Protein AF-A0A9X2MG65-F1 (afdb_monomer)

Nearest PDB structures (foldseek):
  5egi-assembly1_C  TM=3.342E-01  e=4.025E+00  Caenorhabditis elegans

Foldseek 3Di:
DDPPQDPVNVVVVVVVVCLPLLNLQLVLLVVCCVVV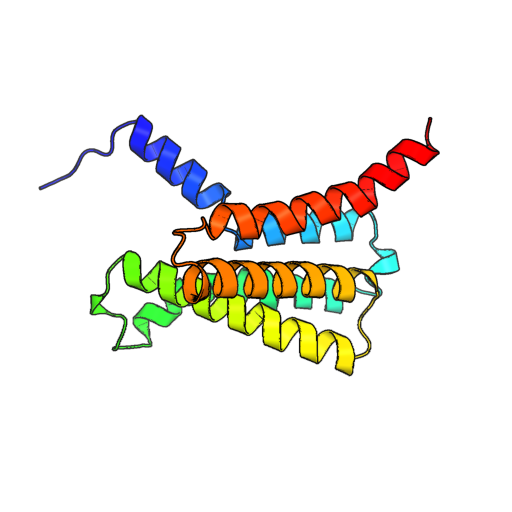VVLQVDPVLSVLSNVLQHVQLVCLVVCCVVDPVNVPVPPVSSNVSSLVSNQVSLVVSLVVCVVVVGGPLSNLSSVLSNVLNVVCCCCCPVVVDPDDSSVSSNVSSVVSCCVVVVVVVVVVD

Organism: NCBI:txid1347392

pLDDT: mean 76.11, std 13.03, range [33.53, 91.38]

Solvent-accessible surface area (backbone atoms only — not comparable to full-atom values): 8408 Å² total; per-residue (Å²): 135,86,79,80,75,48,73,66,55,51,51,54,51,48,50,57,56,62,52,30,41,36,52,51,46,44,51,46,52,52,52,47,45,72,76,39,45,73,58,39,72,46,68,67,54,56,51,50,49,40,43,29,56,23,49,45,21,56,45,25,65,64,46,34,78,73,40,74,92,41,58,83,44,58,76,63,35,41,54,52,44,20,50,53,36,34,49,50,22,26,53,53,47,35,53,50,33,63,73,71,65,48,36,68,60,54,49,50,54,30,50,40,51,33,50,39,49,48,52,52,50,45,40,40,66,75,66,65,42,90,67,57,66,51,59,46,49,46,49,41,52,52,53,50,47,46,58,62,52,48,52,55,56,63,77,75,112

Secondary structure (DSSP, 8-state):
------HHHHHHHHHHHHT-HHHHHHHHHHHHHHHSTTTTTSHHHHHHHHIIIIIHHHTHHHHHHH-HHHHTSHHHHHHHHHHHHHHHHHHHHHHHHHHTT--HHHHHHHHHHHHHHHHHHHHHHHS-----HHHHHHHHHHHHHIIIIIHHHHTT-

Mean predicted aligned error: 9.2 Å

Structure (mmCIF, N/CA/C/O backbone):
data_AF-A0A9X2MG65-F1
#
_entry.id   AF-A0A9X2MG65-F1
#
loop_
_atom_site.group_PDB
_atom_site.id
_atom_site.type_symbol
_atom_site.label_atom_id
_atom_site.label_alt_id
_atom_site.label_comp_id
_atom_site.label_asym_id
_atom_site.label_entity_id
_atom_site.label_seq_id
_atom_site.pdbx_PDB_ins_code
_atom_site.Cartn_x
_atom_site.Cartn_y
_atom_site.Cartn_z
_atom_site.occupancy
_atom_site.B_iso_or_equiv
_atom_site.auth_seq_id
_atom_site.auth_comp_id
_atom_site.auth_asym_id
_atom_site.auth_atom_id
_atom_site.pdbx_PDB_model_num
ATOM 1 N N . MET A 1 1 ? 33.515 -3.674 -13.995 1.00 33.53 1 MET A N 1
ATOM 2 C CA . MET A 1 1 ? 33.041 -2.338 -14.418 1.00 33.53 1 MET A CA 1
ATOM 3 C C . MET A 1 1 ? 32.174 -1.771 -13.297 1.00 33.53 1 MET A C 1
ATOM 5 O O . MET A 1 1 ? 30.998 -2.101 -13.211 1.00 33.53 1 MET A O 1
ATOM 9 N N . ASN A 1 2 ? 32.790 -1.037 -12.363 1.00 36.84 2 ASN A N 1
ATOM 10 C CA . ASN A 1 2 ? 32.106 -0.428 -11.219 1.00 36.84 2 ASN A CA 1
ATOM 11 C C . ASN A 1 2 ? 31.437 0.867 -11.689 1.00 36.84 2 ASN A C 1
ATOM 13 O O . ASN A 1 2 ? 32.118 1.859 -11.919 1.00 36.84 2 ASN A O 1
ATOM 17 N N . TYR A 1 3 ? 30.119 0.841 -11.877 1.00 48.22 3 TYR A N 1
ATOM 18 C CA . TYR A 1 3 ? 29.343 2.060 -12.098 1.00 48.22 3 TYR A CA 1
ATOM 19 C C . TYR A 1 3 ? 29.313 2.856 -10.786 1.00 48.22 3 TYR A C 1
ATOM 21 O O . TYR A 1 3 ? 28.598 2.479 -9.854 1.00 48.22 3 TYR A O 1
ATOM 29 N N . GLU A 1 4 ? 30.084 3.942 -10.699 1.00 48.41 4 GLU A N 1
ATOM 30 C CA . GLU A 1 4 ? 29.884 4.940 -9.650 1.00 48.41 4 GLU A CA 1
ATOM 31 C C . GLU A 1 4 ? 28.508 5.583 -9.842 1.00 48.41 4 GLU A C 1
ATOM 33 O O . GLU A 1 4 ? 28.240 6.270 -10.824 1.00 48.41 4 GLU A O 1
ATOM 38 N N . ILE A 1 5 ? 27.603 5.304 -8.906 1.00 57.53 5 ILE A N 1
ATOM 39 C CA . ILE A 1 5 ? 26.240 5.833 -8.913 1.00 57.53 5 ILE A CA 1
ATOM 40 C C . ILE A 1 5 ? 26.326 7.333 -8.624 1.00 57.53 5 ILE A C 1
ATOM 42 O O . ILE A 1 5 ? 26.688 7.738 -7.517 1.00 57.53 5 ILE A O 1
ATOM 46 N N . THR A 1 6 ? 25.954 8.167 -9.590 1.00 71.19 6 THR A N 1
ATOM 47 C CA . THR A 1 6 ? 25.969 9.626 -9.422 1.00 71.19 6 THR A CA 1
ATOM 48 C C . THR A 1 6 ? 24.985 10.078 -8.332 1.00 71.19 6 THR A C 1
ATOM 50 O O . THR A 1 6 ? 23.959 9.444 -8.070 1.00 71.19 6 THR A O 1
ATOM 53 N N . LYS A 1 7 ? 25.251 11.222 -7.682 1.00 66.75 7 LYS A N 1
ATOM 54 C CA . LYS A 1 7 ? 24.409 11.779 -6.595 1.00 66.75 7 LYS A CA 1
ATOM 55 C C . LYS A 1 7 ? 22.924 11.888 -6.995 1.00 66.75 7 LYS A C 1
ATOM 57 O O . LYS A 1 7 ? 22.046 11.592 -6.186 1.00 66.75 7 LYS A O 1
ATOM 62 N N . LYS A 1 8 ? 22.648 12.230 -8.264 1.00 58.91 8 LYS A N 1
ATOM 63 C CA . LYS A 1 8 ? 21.297 12.264 -8.860 1.00 58.91 8 LYS A CA 1
ATOM 64 C C . LYS A 1 8 ? 20.647 10.881 -8.933 1.00 58.91 8 LYS A C 1
ATOM 66 O O . LYS A 1 8 ? 19.489 10.741 -8.553 1.00 58.91 8 LYS A O 1
ATOM 71 N N . GLU A 1 9 ? 21.379 9.853 -9.354 1.00 63.44 9 GLU A N 1
ATOM 72 C CA . GLU A 1 9 ? 20.875 8.475 -9.399 1.00 63.44 9 GLU A CA 1
ATOM 73 C C 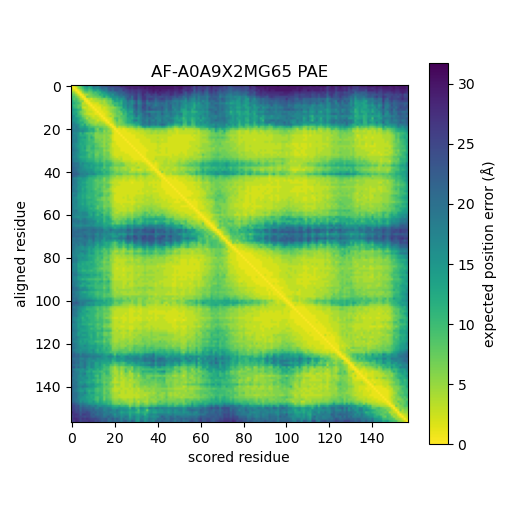. GLU A 1 9 ? 20.612 7.918 -7.999 1.00 63.44 9 GLU A C 1
ATOM 75 O O . GLU A 1 9 ? 19.649 7.180 -7.800 1.00 63.44 9 GLU A O 1
ATOM 80 N N . ARG A 1 10 ? 21.418 8.306 -7.005 1.00 57.31 10 ARG A N 1
ATOM 81 C CA . ARG A 1 10 ? 21.207 7.931 -5.601 1.00 57.31 10 ARG A CA 1
ATOM 82 C C . ARG A 1 10 ? 19.914 8.540 -5.052 1.00 57.31 10 ARG A C 1
ATOM 84 O O . ARG A 1 10 ? 19.115 7.820 -4.460 1.00 57.31 10 ARG A O 1
ATOM 91 N N . ILE A 1 11 ? 19.673 9.825 -5.319 1.00 51.91 11 ILE A N 1
ATOM 92 C CA . ILE A 1 11 ? 18.434 10.521 -4.939 1.00 51.91 11 ILE A CA 1
ATOM 93 C C . ILE A 1 11 ? 17.229 9.931 -5.680 1.00 51.91 11 ILE A C 1
ATOM 95 O O . ILE A 1 11 ? 16.241 9.591 -5.044 1.00 51.91 11 ILE A O 1
ATOM 99 N N . ALA A 1 12 ? 17.316 9.710 -6.994 1.00 55.91 12 ALA A N 1
ATOM 100 C CA . ALA A 1 12 ? 16.240 9.088 -7.769 1.00 55.91 12 ALA A CA 1
ATOM 101 C C . ALA A 1 12 ? 15.916 7.668 -7.276 1.00 55.91 12 ALA A C 1
ATOM 103 O O . ALA A 1 12 ? 14.756 7.257 -7.245 1.00 55.91 12 ALA A O 1
ATOM 104 N N . ARG A 1 13 ? 16.932 6.916 -6.839 1.00 56.22 13 ARG A N 1
ATOM 105 C CA . ARG A 1 13 ? 16.762 5.581 -6.260 1.00 56.22 13 ARG A CA 1
ATOM 106 C C . ARG A 1 13 ? 16.101 5.650 -4.882 1.00 56.22 13 ARG A C 1
ATOM 108 O O . ARG A 1 13 ? 15.223 4.840 -4.622 1.00 56.22 13 ARG A O 1
ATOM 115 N N . ILE A 1 14 ? 16.461 6.626 -4.049 1.00 51.12 14 ILE A N 1
ATOM 116 C CA . ILE A 1 14 ? 15.819 6.885 -2.750 1.00 51.12 14 ILE A CA 1
ATOM 117 C C . ILE A 1 14 ? 14.362 7.305 -2.942 1.00 51.12 14 ILE A C 1
ATOM 119 O O . ILE A 1 14 ? 13.486 6.712 -2.327 1.00 51.12 14 ILE A O 1
ATOM 123 N N . VAL A 1 15 ? 14.080 8.241 -3.851 1.00 55.34 15 VAL A N 1
ATOM 124 C CA . VAL A 1 15 ? 12.711 8.653 -4.192 1.00 55.34 15 VAL A CA 1
ATOM 125 C C . VAL A 1 15 ? 11.921 7.462 -4.724 1.00 55.34 15 VAL A C 1
ATOM 127 O O . VAL A 1 15 ? 10.810 7.235 -4.265 1.00 55.34 15 VAL A O 1
ATOM 130 N N . SER A 1 16 ? 12.501 6.638 -5.602 1.00 56.91 16 SER A N 1
ATOM 131 C CA . SER A 1 16 ? 11.869 5.415 -6.119 1.00 56.91 16 SER A CA 1
ATOM 132 C C . SER A 1 16 ? 11.643 4.337 -5.055 1.00 56.91 16 SER A C 1
ATOM 134 O O . SER A 1 16 ? 10.804 3.474 -5.297 1.00 56.91 16 SER A O 1
ATOM 136 N N . ILE A 1 17 ? 12.394 4.342 -3.946 1.00 55.03 17 ILE A N 1
ATOM 137 C CA . ILE A 1 17 ? 12.226 3.435 -2.797 1.00 55.03 17 ILE A CA 1
ATOM 138 C C . ILE A 1 17 ? 11.183 3.998 -1.818 1.00 55.03 17 ILE A C 1
ATOM 140 O O . ILE A 1 17 ? 10.333 3.260 -1.334 1.00 55.03 17 ILE A O 1
ATOM 144 N N . LEU A 1 18 ? 11.196 5.309 -1.574 1.00 51.25 18 LEU A N 1
ATOM 145 C CA . LEU A 1 18 ? 10.214 6.003 -0.737 1.00 51.25 18 LEU A CA 1
ATOM 146 C C . LEU A 1 18 ? 8.816 6.021 -1.373 1.00 51.25 18 LEU A C 1
ATOM 148 O O . LEU A 1 18 ? 7.821 5.872 -0.677 1.00 51.25 18 LEU A O 1
ATOM 152 N N . THR A 1 19 ? 8.731 6.129 -2.701 1.00 56.44 19 THR A N 1
ATOM 153 C CA . THR A 1 19 ? 7.475 6.012 -3.473 1.00 56.44 19 THR A CA 1
ATOM 154 C C . THR A 1 19 ? 7.161 4.576 -3.890 1.00 56.44 19 THR A C 1
ATOM 156 O O . THR A 1 19 ? 6.360 4.330 -4.800 1.00 56.44 19 THR A O 1
ATOM 159 N N . VAL A 1 20 ? 7.771 3.586 -3.231 1.00 71.19 20 VAL A N 1
ATOM 160 C CA . VAL A 1 20 ? 7.299 2.205 -3.342 1.00 71.19 20 VAL A CA 1
ATOM 161 C C . VAL A 1 20 ? 5.879 2.186 -2.795 1.00 71.19 20 VAL A C 1
ATOM 163 O O . VAL A 1 20 ? 5.644 2.514 -1.636 1.00 71.19 20 VAL A O 1
ATOM 166 N N . VAL A 1 21 ? 4.933 1.824 -3.658 1.00 75.38 21 VAL A N 1
ATOM 167 C CA . VAL A 1 21 ? 3.492 1.801 -3.368 1.00 75.38 21 VAL A CA 1
ATOM 168 C C . VAL A 1 21 ? 3.182 1.118 -2.017 1.00 75.38 21 VAL A C 1
ATOM 170 O O . VAL A 1 21 ? 2.464 1.710 -1.216 1.00 75.38 21 VAL A O 1
ATOM 173 N N . PRO A 1 22 ? 3.7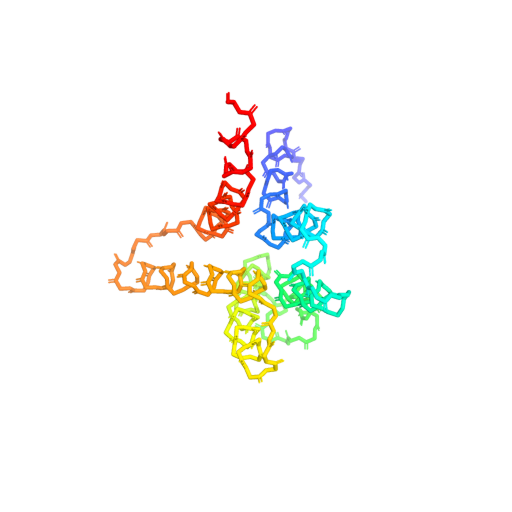95 -0.038 -1.682 1.00 81.56 22 PRO A N 1
ATOM 174 C CA . PRO A 1 22 ? 3.725 -0.651 -0.350 1.00 81.56 22 PRO A CA 1
ATOM 175 C C . PRO A 1 22 ? 4.079 0.237 0.851 1.00 81.56 22 PRO A C 1
ATOM 177 O O . PRO A 1 22 ? 3.452 0.104 1.900 1.00 81.56 22 PRO A O 1
ATOM 180 N N . LEU A 1 23 ? 5.084 1.111 0.732 1.00 83.12 23 LEU A N 1
ATOM 181 C CA . LEU A 1 23 ? 5.531 1.974 1.829 1.00 83.12 23 LEU A CA 1
ATOM 182 C C . LEU A 1 23 ? 4.541 3.115 2.064 1.00 83.12 23 LEU A C 1
ATOM 184 O O . LEU A 1 23 ? 4.215 3.430 3.204 1.00 83.12 23 LEU A O 1
ATOM 188 N N . VAL A 1 24 ? 4.024 3.688 0.978 1.00 85.50 24 VAL A N 1
ATOM 189 C CA . VAL A 1 24 ? 2.965 4.703 1.033 1.00 85.50 24 VAL A CA 1
ATOM 190 C C . VAL A 1 24 ? 1.701 4.095 1.639 1.00 85.50 24 VAL A C 1
ATOM 192 O O . VAL A 1 24 ? 1.090 4.706 2.510 1.00 85.50 24 VAL A O 1
ATOM 195 N N . ALA A 1 25 ? 1.370 2.853 1.272 1.00 86.94 25 ALA A N 1
ATOM 196 C CA . ALA A 1 25 ? 0.275 2.119 1.893 1.00 86.94 25 ALA A CA 1
ATOM 197 C C . ALA A 1 25 ? 0.480 1.909 3.393 1.00 86.94 25 ALA A C 1
ATOM 199 O O . ALA A 1 25 ? -0.431 2.191 4.169 1.00 86.94 25 ALA A O 1
ATOM 200 N N . LEU A 1 26 ? 1.679 1.492 3.807 1.00 89.38 26 LEU A N 1
ATOM 201 C CA . LEU A 1 26 ? 2.020 1.342 5.219 1.00 89.38 26 LEU A CA 1
ATOM 202 C C . LEU A 1 26 ? 1.848 2.664 5.967 1.00 89.38 26 LEU A C 1
ATOM 204 O O . LEU A 1 26 ? 1.206 2.692 7.011 1.00 89.38 26 LEU A O 1
ATOM 208 N N . PHE A 1 27 ? 2.362 3.765 5.418 1.00 88.50 27 PHE A N 1
ATOM 209 C CA . PHE A 1 27 ? 2.247 5.079 6.041 1.00 88.50 27 PHE A CA 1
ATOM 210 C C . PHE A 1 27 ? 0.784 5.519 6.195 1.00 88.50 27 PHE A C 1
ATOM 212 O O . PHE A 1 27 ? 0.375 5.922 7.283 1.00 88.50 27 PHE A O 1
ATOM 219 N N . THR A 1 28 ? -0.031 5.374 5.147 1.00 88.06 28 THR A N 1
ATOM 220 C CA . THR A 1 28 ? -1.464 5.698 5.192 1.00 88.06 28 THR A CA 1
ATOM 221 C C . THR A 1 28 ? -2.223 4.849 6.209 1.00 88.06 28 THR A C 1
ATOM 223 O O . THR A 1 28 ? -3.014 5.393 6.975 1.00 88.06 28 THR A O 1
ATOM 226 N N . ILE A 1 29 ? -1.984 3.535 6.248 1.00 90.06 29 ILE A N 1
ATOM 227 C CA . ILE A 1 29 ? -2.658 2.630 7.191 1.00 90.06 29 ILE A CA 1
ATOM 228 C C . ILE A 1 29 ? -2.265 2.975 8.631 1.00 90.06 29 ILE A C 1
ATOM 230 O O . ILE A 1 29 ? -3.138 3.054 9.490 1.00 90.06 29 ILE A O 1
ATOM 234 N N . THR A 1 30 ? -0.981 3.233 8.894 1.00 89.81 30 THR A N 1
ATOM 235 C CA . THR A 1 30 ? -0.492 3.635 10.221 1.00 89.81 30 THR A CA 1
ATOM 236 C C . THR A 1 30 ? -1.097 4.959 10.670 1.00 89.81 30 THR A C 1
ATOM 238 O O . THR A 1 30 ? -1.582 5.049 11.796 1.00 89.81 30 THR A O 1
ATOM 241 N N . LEU A 1 31 ? -1.135 5.974 9.799 1.00 88.31 31 LEU A N 1
ATOM 242 C CA . LEU A 1 31 ? -1.763 7.255 10.129 1.00 88.31 31 LEU A CA 1
ATOM 243 C C . LEU A 1 31 ? -3.255 7.103 10.432 1.00 88.31 31 LEU A C 1
ATOM 245 O O . LEU A 1 31 ? -3.730 7.649 11.428 1.00 88.31 31 LEU A O 1
ATOM 249 N N . LEU A 1 32 ? -3.991 6.349 9.612 1.00 87.19 32 LEU A N 1
ATOM 250 C CA . LEU A 1 32 ? -5.413 6.109 9.854 1.00 87.19 32 LEU A CA 1
ATOM 251 C C . LEU A 1 32 ? -5.640 5.302 11.134 1.00 87.19 32 LEU A C 1
ATOM 253 O O . LEU A 1 32 ? -6.574 5.599 11.864 1.00 87.19 32 LEU A O 1
ATOM 257 N N . TYR A 1 33 ? -4.785 4.331 11.449 1.00 87.69 33 TYR A N 1
ATOM 258 C CA . TYR A 1 33 ? -4.909 3.554 12.681 1.00 87.69 33 TYR A CA 1
ATOM 259 C C . TYR A 1 33 ? -4.661 4.391 13.940 1.00 87.69 33 TYR A C 1
ATOM 261 O O . TYR A 1 33 ? -5.332 4.183 14.944 1.00 87.69 33 TYR A O 1
ATOM 269 N N . ILE A 1 34 ? -3.727 5.347 13.901 1.00 87.88 34 ILE A N 1
ATOM 270 C CA . ILE A 1 34 ? -3.467 6.241 15.040 1.00 87.88 34 ILE A CA 1
ATOM 271 C C . ILE A 1 34 ? -4.633 7.220 15.247 1.00 87.88 34 ILE A C 1
ATOM 273 O O . ILE A 1 34 ? -5.047 7.423 16.383 1.00 87.88 34 ILE A O 1
ATOM 277 N N . ASN A 1 35 ? -5.178 7.797 14.169 1.00 84.25 35 ASN A N 1
ATOM 278 C CA . ASN A 1 35 ? -6.232 8.818 14.255 1.00 84.25 35 ASN A CA 1
ATOM 279 C C . ASN A 1 35 ? -7.650 8.234 14.402 1.00 84.25 35 ASN A C 1
ATOM 281 O O . ASN A 1 35 ? -8.504 8.858 15.018 1.00 84.25 35 ASN A O 1
ATOM 285 N N . PHE A 1 36 ? -7.903 7.038 13.863 1.00 84.62 36 PHE A N 1
ATOM 286 C CA . PHE A 1 36 ? -9.222 6.390 13.809 1.00 84.62 36 PHE A CA 1
ATOM 287 C C . PHE A 1 36 ? -9.168 4.969 14.389 1.00 84.62 36 PHE A C 1
ATOM 289 O O . PHE A 1 36 ? -9.729 4.019 13.840 1.00 84.62 36 PHE A O 1
ATOM 296 N N . LYS A 1 37 ? -8.442 4.797 15.500 1.00 83.50 37 LYS A N 1
ATOM 297 C CA . LYS A 1 37 ? -8.203 3.487 16.131 1.00 83.50 37 LYS A CA 1
ATOM 298 C C . LYS A 1 37 ? -9.495 2.729 16.447 1.00 83.50 37 LYS A C 1
ATOM 300 O O . LYS A 1 37 ? -9.549 1.513 16.263 1.00 83.50 37 LYS A O 1
ATOM 305 N N . GLU A 1 38 ? -10.520 3.438 16.913 1.00 83.31 38 GLU A N 1
ATOM 306 C CA . GLU A 1 38 ? -11.822 2.854 17.256 1.00 83.31 38 GLU A CA 1
ATOM 307 C C . GLU A 1 38 ? -12.555 2.334 16.011 1.00 83.31 38 GLU A C 1
ATOM 309 O O . GLU A 1 38 ? -13.071 1.214 16.018 1.00 83.31 38 GLU A O 1
ATOM 314 N N . ASP A 1 39 ? -12.482 3.068 14.897 1.00 84.56 39 ASP A N 1
ATOM 315 C CA . ASP A 1 39 ? -13.091 2.673 13.622 1.00 84.56 39 ASP A CA 1
ATOM 316 C C . ASP A 1 39 ? -12.422 1.454 12.988 1.00 84.56 39 ASP A C 1
ATOM 318 O O . ASP A 1 39 ? -13.049 0.743 12.202 1.00 84.56 39 ASP A O 1
ATOM 322 N N . PHE A 1 40 ? -11.156 1.173 13.318 1.00 84.38 40 PHE A N 1
ATOM 323 C CA . PHE A 1 40 ? -10.494 -0.054 12.874 1.00 84.38 40 PHE A CA 1
ATOM 324 C C . PHE A 1 40 ? -11.082 -1.308 13.525 1.00 84.38 40 PHE A C 1
ATOM 326 O O . PHE A 1 40 ? -10.922 -2.387 12.957 1.00 84.38 40 PHE A O 1
ATOM 333 N N . GLN A 1 41 ? -11.795 -1.177 14.652 1.00 84.69 41 GLN A N 1
ATOM 334 C CA . GLN A 1 41 ? -12.418 -2.285 15.386 1.00 84.69 41 GLN A CA 1
ATOM 335 C C . GLN A 1 41 ? -11.414 -3.393 15.755 1.00 84.69 41 GLN A C 1
ATOM 337 O O . GLN A 1 41 ? -11.713 -4.585 15.691 1.00 84.69 41 GLN A O 1
ATOM 342 N N . GLY A 1 42 ? -10.197 -2.990 16.134 1.00 83.06 42 GLY A N 1
ATOM 343 C CA . GLY A 1 42 ? -9.171 -3.877 16.680 1.00 83.06 42 GLY A CA 1
ATOM 344 C C . GLY A 1 42 ? -7.894 -3.996 15.846 1.00 83.06 42 GLY A C 1
ATOM 345 O O . GLY A 1 42 ? -7.830 -3.674 14.659 1.00 83.06 42 GLY A O 1
ATOM 346 N N . PHE A 1 43 ? -6.846 -4.506 16.498 1.00 87.50 43 PHE A N 1
ATOM 347 C CA . PHE A 1 43 ? -5.506 -4.643 15.916 1.00 87.50 43 PHE A CA 1
ATOM 348 C C . PHE A 1 43 ? -5.445 -5.646 14.754 1.00 87.50 43 PHE A C 1
ATOM 350 O O . PHE A 1 43 ? -4.617 -5.506 13.854 1.00 87.50 43 PHE A O 1
ATOM 357 N N . PHE A 1 44 ? -6.345 -6.635 14.741 1.00 88.56 44 PHE A N 1
ATOM 358 C CA . PHE A 1 44 ? -6.413 -7.642 13.683 1.00 88.56 44 PHE A CA 1
ATOM 359 C C . PHE A 1 44 ? -6.548 -7.005 12.295 1.00 88.56 44 PHE A C 1
ATOM 361 O O . PHE A 1 44 ? -5.797 -7.343 11.385 1.00 88.56 44 PHE A O 1
ATOM 368 N N . TRP A 1 45 ? 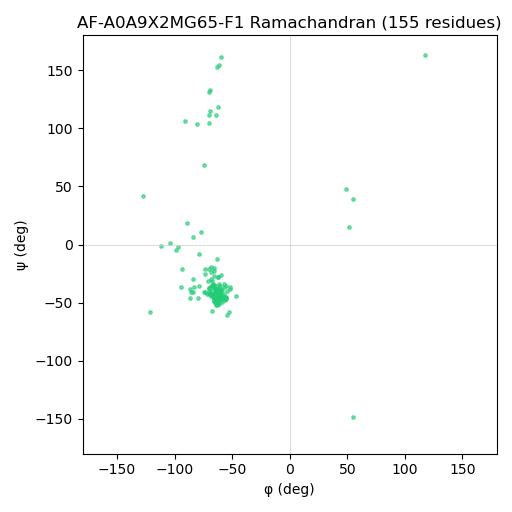-7.445 -6.030 12.143 1.00 88.62 45 TRP A N 1
ATOM 369 C CA . TRP A 1 45 ? -7.699 -5.378 10.861 1.00 88.62 45 TRP A CA 1
ATOM 370 C C . TRP A 1 45 ? -6.563 -4.467 10.393 1.00 88.62 45 TRP A C 1
ATOM 372 O O . TRP A 1 45 ? -6.306 -4.343 9.191 1.00 88.62 45 TRP A O 1
ATOM 382 N N . TYR A 1 46 ? -5.855 -3.859 11.342 1.00 89.19 46 TYR A N 1
ATOM 383 C CA . TYR A 1 46 ? -4.633 -3.116 11.067 1.00 89.19 46 TYR A CA 1
ATOM 384 C C . TYR A 1 46 ? -3.543 -4.042 10.514 1.00 89.19 46 TYR A C 1
ATOM 386 O O . TYR A 1 46 ? -3.020 -3.805 9.423 1.00 89.19 46 TYR A O 1
ATOM 394 N N . PHE A 1 47 ? -3.268 -5.148 11.214 1.00 90.81 47 PHE A N 1
ATOM 395 C CA . PHE A 1 47 ? -2.286 -6.136 10.772 1.00 90.81 47 PHE A CA 1
ATOM 396 C C . PHE A 1 47 ? -2.671 -6.762 9.428 1.00 90.81 47 PHE A C 1
ATOM 398 O O . PHE A 1 47 ? -1.836 -6.869 8.533 1.00 90.81 47 PHE A O 1
ATOM 405 N N . TYR A 1 48 ? -3.949 -7.097 9.252 1.00 90.75 48 TYR A N 1
ATOM 406 C CA . TYR A 1 48 ? -4.498 -7.609 8.001 1.00 90.75 48 TYR A CA 1
ATOM 407 C C . TYR A 1 48 ? -4.223 -6.658 6.825 1.00 90.75 48 TYR A C 1
ATOM 409 O O . TYR A 1 48 ? -3.745 -7.080 5.771 1.00 90.75 48 TYR A O 1
ATOM 417 N N . SER A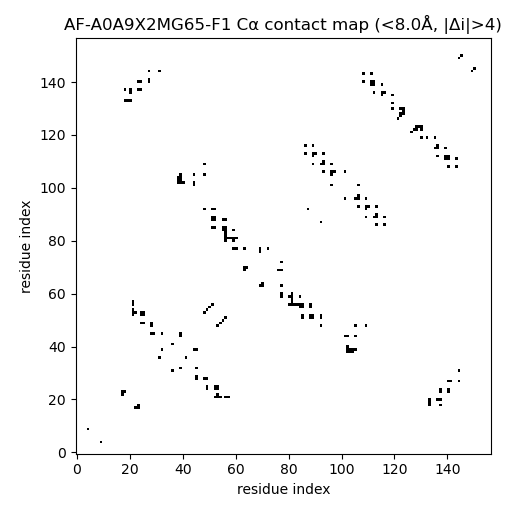 1 49 ? -4.461 -5.358 7.017 1.00 90.12 49 SER A N 1
ATOM 418 C CA . SER A 1 49 ? -4.229 -4.346 5.982 1.00 90.12 49 SER A CA 1
ATOM 419 C C . SER A 1 49 ? -2.749 -4.260 5.601 1.00 90.12 49 SER A C 1
ATOM 421 O O . SER A 1 49 ? -2.420 -4.265 4.416 1.00 90.12 49 SER A O 1
ATOM 423 N N . IL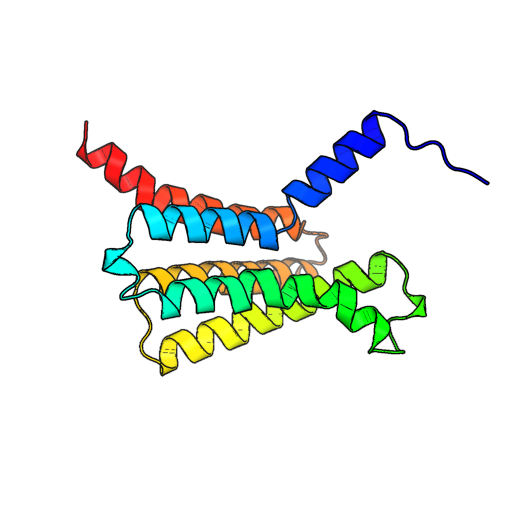E A 1 50 ? -1.844 -4.261 6.584 1.00 91.38 50 ILE A N 1
ATOM 424 C CA . ILE A 1 50 ? -0.391 -4.265 6.343 1.00 91.38 50 ILE A CA 1
ATOM 425 C C . ILE A 1 50 ? 0.053 -5.542 5.628 1.00 91.38 50 ILE A C 1
ATOM 427 O O . ILE A 1 50 ? 0.869 -5.490 4.704 1.00 91.38 50 ILE A O 1
ATOM 431 N N . LEU A 1 51 ? -0.485 -6.692 6.029 1.00 89.94 51 LEU A N 1
ATOM 432 C CA . LEU A 1 51 ? -0.107 -7.979 5.466 1.00 89.94 51 LEU A CA 1
ATOM 433 C C . LEU A 1 51 ? -0.410 -8.036 3.966 1.00 89.94 51 LEU A C 1
ATOM 435 O O . LEU A 1 51 ? 0.482 -8.331 3.171 1.00 89.94 51 LEU A O 1
ATOM 439 N N . PHE A 1 52 ? -1.633 -7.686 3.569 1.00 88.50 52 PHE A N 1
ATOM 440 C CA . PHE A 1 52 ? -2.062 -7.768 2.172 1.00 88.50 52 PHE A CA 1
ATOM 441 C C . PHE A 1 52 ? -1.563 -6.609 1.299 1.00 88.50 52 PHE A C 1
ATOM 443 O O . PHE A 1 52 ? -1.259 -6.829 0.127 1.00 88.50 52 PHE A O 1
ATOM 450 N N . LEU A 1 53 ? -1.468 -5.386 1.835 1.00 86.00 53 LEU A N 1
ATOM 451 C CA . LEU A 1 53 ? -1.127 -4.193 1.044 1.00 86.00 53 LEU A CA 1
ATOM 452 C C . LEU A 1 53 ? 0.369 -3.860 1.045 1.00 86.00 53 LEU A C 1
ATOM 454 O O . LEU A 1 53 ? 0.836 -3.188 0.125 1.00 86.00 53 LEU A O 1
ATOM 458 N N . THR A 1 54 ? 1.127 -4.342 2.034 1.00 87.62 54 THR A N 1
ATOM 459 C CA . THR A 1 54 ? 2.555 -4.027 2.177 1.00 87.62 54 THR A CA 1
ATOM 460 C C . THR A 1 54 ? 3.437 -5.268 2.154 1.00 87.62 54 THR A C 1
ATOM 462 O O . THR A 1 54 ? 4.310 -5.375 1.292 1.00 87.62 54 THR A O 1
ATOM 465 N N . ILE A 1 55 ? 3.221 -6.222 3.063 1.00 85.19 55 ILE A N 1
ATOM 466 C CA . ILE A 1 55 ? 4.111 -7.386 3.212 1.00 85.19 55 ILE A CA 1
ATOM 467 C C . ILE A 1 55 ? 4.039 -8.281 1.976 1.00 85.19 55 ILE A C 1
ATOM 469 O O . ILE A 1 55 ? 5.072 -8.688 1.449 1.00 85.19 55 ILE A O 1
ATOM 473 N N . LEU A 1 56 ? 2.835 -8.548 1.474 1.00 85.75 56 LEU A N 1
ATOM 474 C CA . LEU A 1 56 ? 2.625 -9.443 0.344 1.00 85.75 56 LEU A CA 1
ATOM 475 C C . LEU A 1 56 ? 3.321 -8.941 -0.945 1.00 85.75 56 LEU A C 1
ATOM 477 O O . LEU A 1 56 ? 4.094 -9.707 -1.521 1.00 85.75 56 LEU A O 1
ATOM 481 N N . PRO A 1 57 ? 3.213 -7.663 -1.355 1.00 82.50 57 PRO A N 1
ATOM 482 C CA . PRO A 1 57 ? 4.031 -7.120 -2.445 1.00 82.50 57 PRO A CA 1
ATOM 483 C C . PRO A 1 57 ? 5.545 -7.163 -2.190 1.00 82.50 57 PRO A C 1
ATOM 485 O O . PRO A 1 57 ? 6.313 -7.453 -3.106 1.00 82.50 57 PRO A O 1
ATOM 488 N N . ILE A 1 58 ? 5.992 -6.872 -0.960 1.00 80.75 58 ILE A N 1
ATOM 489 C CA . ILE A 1 58 ? 7.421 -6.886 -0.597 1.00 80.75 58 ILE A CA 1
ATOM 490 C C . ILE A 1 58 ? 7.973 -8.315 -0.620 1.00 80.75 58 ILE A C 1
ATOM 492 O O . ILE A 1 58 ? 9.135 -8.526 -0.964 1.00 80.75 58 ILE A O 1
ATOM 496 N N . SER A 1 59 ? 7.140 -9.318 -0.351 1.00 79.00 59 SER A N 1
ATOM 497 C CA . SER A 1 59 ? 7.541 -10.722 -0.427 1.00 79.00 59 SER A CA 1
ATOM 498 C C . SER A 1 59 ? 7.939 -11.166 -1.843 1.00 79.00 59 SER A C 1
ATOM 500 O O . SER A 1 59 ? 8.607 -12.185 -1.985 1.00 79.00 59 SER A O 1
ATOM 502 N N . ALA A 1 60 ? 7.661 -10.375 -2.890 1.00 76.50 60 ALA A N 1
ATOM 503 C CA . ALA A 1 60 ? 8.182 -10.620 -4.239 1.00 76.50 60 ALA A CA 1
ATOM 504 C C . ALA A 1 60 ? 9.716 -10.675 -4.301 1.00 76.50 60 ALA A C 1
ATOM 506 O O . ALA A 1 60 ? 10.270 -11.430 -5.100 1.00 76.50 60 ALA A O 1
ATOM 507 N N . TYR A 1 61 ? 10.409 -9.885 -3.475 1.00 70.06 61 TYR A N 1
ATOM 508 C CA . TYR A 1 61 ? 11.872 -9.854 -3.448 1.00 70.06 61 TYR A CA 1
ATOM 509 C C . TYR A 1 61 ? 12.477 -11.189 -2.977 1.00 70.06 61 TYR A C 1
ATOM 511 O O . TYR A 1 61 ? 13.324 -11.724 -3.696 1.00 70.06 61 TYR A O 1
ATOM 519 N N . PRO A 1 62 ? 12.043 -11.782 -1.843 1.00 70.25 62 PRO A N 1
ATOM 520 C CA . PRO A 1 62 ? 12.473 -13.125 -1.461 1.00 70.25 62 PRO A CA 1
ATOM 521 C C . PRO A 1 62 ? 11.886 -14.223 -2.363 1.00 70.25 62 PRO A C 1
ATOM 523 O O . PRO A 1 62 ? 12.611 -15.155 -2.709 1.00 70.25 62 PRO A O 1
ATOM 526 N N . LEU A 1 63 ? 10.628 -14.110 -2.823 1.00 69.12 63 LEU A N 1
ATOM 527 C CA . LEU A 1 63 ? 10.010 -15.121 -3.700 1.00 69.12 63 LEU A CA 1
ATOM 528 C C . LEU A 1 63 ? 10.767 -15.316 -5.017 1.00 69.12 63 LEU A C 1
ATOM 530 O O . LEU A 1 63 ? 10.728 -16.405 -5.586 1.00 69.12 63 LEU A O 1
ATOM 534 N N . LYS A 1 64 ? 11.492 -14.300 -5.494 1.00 65.25 64 LYS A N 1
ATOM 535 C CA . LYS A 1 64 ? 12.361 -14.411 -6.671 1.00 65.25 64 LYS A CA 1
ATOM 536 C C . LYS A 1 64 ? 13.391 -15.542 -6.548 1.00 65.25 64 LYS A C 1
ATOM 538 O O . LYS A 1 64 ? 13.712 -16.176 -7.548 1.00 65.25 64 LYS A O 1
ATOM 543 N N . TYR A 1 65 ? 13.915 -15.794 -5.348 1.00 63.12 65 TYR A N 1
ATOM 544 C CA . TYR A 1 65 ? 14.885 -16.871 -5.126 1.00 63.12 65 TYR A CA 1
ATOM 545 C C . TYR A 1 65 ? 14.233 -18.257 -5.168 1.00 63.12 65 TYR A C 1
ATOM 547 O O . TYR A 1 65 ? 14.899 -19.233 -5.504 1.00 63.12 65 TYR A O 1
ATOM 555 N N . ILE A 1 66 ? 12.932 -18.323 -4.872 1.00 63.84 66 ILE A N 1
ATOM 556 C CA . ILE A 1 66 ? 12.141 -19.555 -4.836 1.00 63.84 66 ILE A CA 1
ATOM 557 C C . ILE A 1 66 ? 11.591 -19.888 -6.231 1.00 63.84 66 ILE A C 1
ATOM 559 O O . ILE A 1 66 ? 11.569 -21.054 -6.612 1.00 63.84 66 ILE A O 1
ATOM 563 N N . LEU A 1 67 ? 11.177 -18.886 -7.019 1.00 62.00 67 LEU A N 1
ATOM 564 C CA . LEU A 1 67 ? 10.588 -19.094 -8.345 1.00 62.00 67 LEU A CA 1
ATOM 565 C C . LEU A 1 67 ? 11.657 -19.072 -9.463 1.00 62.00 67 LEU A C 1
ATOM 567 O O . LEU A 1 67 ? 12.111 -17.993 -9.863 1.00 62.00 67 LEU A O 1
ATOM 571 N N . PRO A 1 68 ? 12.023 -20.228 -10.059 1.00 56.38 68 PRO A N 1
ATOM 572 C CA . PRO A 1 68 ? 13.082 -20.302 -11.071 1.00 56.38 68 PRO A CA 1
ATOM 573 C C . PRO A 1 68 ? 12.769 -19.482 -12.334 1.00 56.38 68 PRO A C 1
ATOM 575 O O . PRO A 1 68 ? 13.684 -18.947 -12.956 1.00 56.38 68 PRO A O 1
ATOM 578 N N . SER A 1 69 ? 11.485 -19.284 -12.662 1.00 59.03 69 SER A N 1
ATOM 579 C CA . SER A 1 69 ? 11.045 -18.513 -13.837 1.00 59.03 69 SER A CA 1
ATOM 580 C C . SER A 1 69 ? 11.389 -17.014 -13.783 1.00 59.03 69 SER A C 1
ATOM 582 O O . SER A 1 69 ? 11.411 -16.374 -14.831 1.00 59.03 69 SER A O 1
ATOM 584 N N . TYR A 1 70 ? 11.657 -16.448 -12.598 1.00 56.41 70 TYR A N 1
ATOM 585 C CA . TYR A 1 70 ? 12.029 -15.032 -12.417 1.00 56.41 70 TYR A CA 1
ATOM 586 C C . TYR A 1 70 ? 13.479 -14.840 -11.950 1.00 56.41 70 TYR A C 1
ATOM 588 O O . TYR A 1 70 ? 13.952 -13.707 -11.812 1.00 56.41 70 TYR A O 1
ATOM 596 N N . ARG A 1 71 ? 14.207 -15.946 -11.751 1.00 53.69 71 ARG A N 1
ATOM 597 C CA . ARG A 1 71 ? 15.582 -15.969 -11.239 1.00 53.69 71 ARG A CA 1
ATOM 598 C C . ARG A 1 71 ? 16.556 -15.231 -12.168 1.00 53.69 71 ARG A C 1
ATOM 600 O O . ARG A 1 71 ? 17.423 -14.510 -11.684 1.00 53.69 71 ARG A O 1
ATOM 607 N N . ASN A 1 72 ? 16.319 -15.298 -13.483 1.00 57.06 72 ASN A N 1
ATOM 608 C CA . ASN A 1 72 ? 17.141 -14.654 -14.520 1.00 57.06 72 ASN A CA 1
ATOM 609 C C . ASN A 1 72 ? 16.602 -13.292 -15.010 1.00 57.06 72 ASN A C 1
ATOM 611 O O . ASN A 1 72 ? 17.240 -12.635 -15.825 1.00 57.06 72 ASN A O 1
ATOM 615 N N . SER A 1 73 ? 15.448 -12.824 -14.519 1.00 59.81 73 SER A N 1
ATOM 616 C CA . SER A 1 73 ? 14.766 -11.622 -15.042 1.00 59.81 73 SER A CA 1
ATOM 617 C C . SER A 1 73 ? 15.273 -10.286 -14.464 1.00 59.81 73 SER A C 1
ATOM 619 O O . SER A 1 73 ? 14.680 -9.229 -14.714 1.00 59.81 73 SER A O 1
ATOM 621 N N . GLY A 1 74 ? 16.345 -10.308 -13.666 1.00 67.81 74 GLY A N 1
ATOM 622 C CA . GLY A 1 74 ? 16.947 -9.114 -13.066 1.00 67.81 74 GLY A CA 1
ATOM 623 C C . GLY A 1 74 ? 15.963 -8.263 -12.243 1.00 67.81 74 GLY A C 1
ATOM 624 O O . GLY A 1 74 ? 15.013 -8.771 -11.647 1.00 67.81 74 GLY A O 1
ATOM 625 N N . ARG A 1 75 ? 16.192 -6.944 -12.222 1.00 63.28 75 ARG A N 1
ATOM 626 C CA . ARG A 1 75 ? 15.408 -5.944 -11.463 1.00 63.28 75 ARG A CA 1
ATOM 627 C C . ARG A 1 75 ? 14.026 -5.653 -12.075 1.00 63.28 75 ARG A C 1
ATOM 629 O O . ARG A 1 75 ? 13.127 -5.156 -11.398 1.00 63.28 75 ARG A O 1
ATOM 636 N N . GLY A 1 76 ? 13.847 -5.947 -13.366 1.00 65.12 76 GLY A N 1
ATOM 637 C CA . GLY A 1 76 ? 12.564 -5.801 -14.065 1.00 65.12 76 GLY A CA 1
ATOM 638 C C . GLY A 1 76 ? 11.556 -6.881 -13.668 1.00 65.12 76 GLY A C 1
ATOM 639 O O . GLY A 1 76 ? 10.388 -6.574 -13.429 1.00 65.12 76 GLY A O 1
ATOM 640 N N . GLY A 1 77 ? 12.020 -8.127 -13.523 1.00 69.00 77 GLY A N 1
ATOM 641 C CA . GLY A 1 77 ? 11.197 -9.243 -13.051 1.00 69.00 77 GLY A CA 1
ATOM 642 C C . GLY A 1 77 ? 10.680 -9.051 -11.627 1.00 69.00 77 GLY A C 1
ATOM 643 O O . GLY A 1 77 ? 9.500 -9.274 -11.382 1.00 69.00 77 GLY A O 1
ATOM 644 N N . GLU A 1 78 ? 11.526 -8.550 -10.721 1.00 70.31 78 GLU A N 1
ATOM 645 C CA . GLU A 1 78 ? 11.155 -8.231 -9.330 1.00 70.31 78 GLU A CA 1
ATOM 646 C C . GLU A 1 78 ? 9.982 -7.257 -9.257 1.00 70.31 78 GLU A C 1
ATOM 648 O O . GLU A 1 78 ? 9.002 -7.500 -8.560 1.00 70.31 78 GLU A O 1
ATOM 653 N N . ARG A 1 79 ? 10.052 -6.168 -10.029 1.00 71.06 79 ARG A N 1
ATOM 654 C CA . ARG A 1 79 ? 8.989 -5.158 -10.075 1.00 71.06 79 ARG A CA 1
ATOM 655 C C . ARG A 1 79 ? 7.690 -5.725 -10.633 1.00 71.06 79 ARG A C 1
ATOM 657 O O . ARG A 1 79 ? 6.623 -5.426 -10.107 1.00 71.06 79 ARG A O 1
ATOM 664 N N . LYS A 1 80 ? 7.776 -6.556 -11.677 1.00 74.94 80 LYS A N 1
ATOM 665 C CA . LYS A 1 80 ? 6.601 -7.214 -12.258 1.00 74.94 80 LYS A CA 1
ATOM 666 C C . LYS A 1 80 ? 5.963 -8.185 -11.261 1.00 74.94 80 LYS A C 1
ATOM 668 O O . LYS A 1 80 ? 4.746 -8.185 -11.128 1.00 74.94 80 LYS A O 1
ATOM 673 N N . LEU A 1 81 ? 6.768 -8.962 -10.538 1.00 77.44 81 LEU A N 1
ATOM 674 C CA . LEU A 1 81 ? 6.280 -9.891 -9.521 1.00 77.44 81 LEU A CA 1
ATOM 675 C C . LEU A 1 81 ? 5.648 -9.149 -8.335 1.00 77.44 81 LEU A C 1
ATOM 677 O O . LEU A 1 81 ? 4.542 -9.493 -7.935 1.00 77.44 81 LEU A O 1
ATOM 681 N N . ALA A 1 82 ? 6.290 -8.088 -7.836 1.00 80.19 82 ALA A N 1
ATOM 682 C CA . ALA A 1 82 ? 5.746 -7.233 -6.778 1.00 80.19 82 ALA A CA 1
ATOM 683 C C . ALA A 1 82 ? 4.405 -6.610 -7.177 1.00 80.19 82 ALA A C 1
ATOM 685 O O . ALA A 1 82 ? 3.484 -6.554 -6.368 1.00 80.19 82 ALA A O 1
ATOM 686 N N . PHE A 1 83 ? 4.270 -6.191 -8.437 1.00 78.62 83 PHE A N 1
ATOM 687 C CA . PHE A 1 83 ? 3.019 -5.661 -8.969 1.00 78.62 83 PHE A CA 1
ATOM 688 C C . PHE A 1 83 ? 1.912 -6.724 -9.050 1.00 78.62 83 PHE A C 1
ATOM 690 O O . PHE A 1 83 ? 0.781 -6.458 -8.656 1.00 78.62 83 PHE A O 1
ATOM 697 N N . ILE A 1 84 ? 2.232 -7.938 -9.512 1.00 80.94 84 ILE A N 1
ATOM 698 C CA . ILE A 1 84 ? 1.273 -9.054 -9.561 1.00 80.94 84 ILE A CA 1
ATOM 699 C C . ILE A 1 84 ? 0.822 -9.434 -8.148 1.00 80.94 84 ILE A C 1
ATOM 701 O O . ILE A 1 84 ? -0.376 -9.564 -7.908 1.00 80.94 84 ILE A O 1
ATOM 705 N N . LEU A 1 85 ? 1.763 -9.564 -7.207 1.00 84.56 85 LEU A N 1
ATOM 706 C CA . LEU A 1 85 ? 1.446 -9.828 -5.804 1.00 84.56 85 LEU A CA 1
ATOM 707 C C . LEU A 1 85 ? 0.595 -8.702 -5.210 1.00 84.56 85 LEU A C 1
ATOM 709 O O . LEU A 1 85 ? -0.380 -8.993 -4.532 1.00 84.56 85 LEU A O 1
ATOM 713 N N . ALA A 1 86 ? 0.874 -7.434 -5.519 1.00 84.56 86 ALA A N 1
ATOM 714 C CA . ALA A 1 86 ? 0.026 -6.326 -5.083 1.00 84.56 86 ALA A CA 1
ATOM 715 C C . ALA A 1 86 ? -1.412 -6.448 -5.598 1.00 84.56 86 ALA A C 1
ATOM 717 O O . ALA A 1 86 ? -2.340 -6.359 -4.802 1.00 84.56 86 ALA A O 1
ATOM 718 N N . ILE A 1 87 ? -1.612 -6.734 -6.889 1.00 83.75 87 ILE A N 1
ATOM 719 C CA . ILE A 1 87 ? -2.957 -6.950 -7.444 1.00 83.75 87 ILE A CA 1
ATOM 720 C C . ILE A 1 87 ? -3.649 -8.130 -6.754 1.00 83.75 87 ILE A C 1
ATOM 722 O O . ILE A 1 87 ? -4.811 -8.009 -6.371 1.00 83.75 87 ILE A O 1
ATOM 726 N N . LEU A 1 88 ? -2.946 -9.249 -6.553 1.00 86.62 88 LEU A N 1
ATOM 727 C CA . LEU A 1 88 ? -3.488 -10.397 -5.820 1.00 86.62 88 LEU A CA 1
ATOM 728 C C . LEU A 1 88 ? -3.889 -10.008 -4.394 1.00 86.62 88 LEU A C 1
ATOM 730 O O . LEU A 1 88 ? -4.978 -10.361 -3.950 1.00 86.62 88 LEU A O 1
ATOM 734 N N . GLY A 1 89 ? -3.053 -9.227 -3.709 1.00 88.12 89 GLY A N 1
ATOM 735 C CA . GLY A 1 89 ? -3.339 -8.691 -2.385 1.00 88.12 89 GLY A CA 1
ATOM 736 C C . GLY A 1 89 ? -4.566 -7.781 -2.366 1.00 88.12 89 GLY A C 1
ATOM 737 O O . GLY A 1 89 ? -5.376 -7.876 -1.450 1.00 88.12 89 GLY A O 1
ATOM 738 N N . TYR A 1 90 ? -4.757 -6.949 -3.392 1.00 87.69 90 TYR A N 1
ATOM 739 C CA . TYR A 1 90 ? -5.921 -6.067 -3.509 1.00 87.69 90 TYR A CA 1
ATOM 740 C C . TYR A 1 90 ? -7.208 -6.855 -3.743 1.00 87.69 90 TYR A C 1
ATOM 742 O O . TYR A 1 90 ? -8.215 -6.574 -3.098 1.00 87.69 90 TYR A O 1
ATOM 750 N N . VAL A 1 91 ? -7.176 -7.851 -4.632 1.00 87.75 91 VAL A N 1
ATOM 751 C CA . VAL A 1 91 ? -8.338 -8.689 -4.966 1.00 87.75 91 VAL A CA 1
ATOM 752 C C . VAL A 1 91 ? -8.728 -9.558 -3.771 1.00 87.75 91 VAL A C 1
ATOM 754 O O . VAL A 1 91 ? -9.854 -9.465 -3.285 1.00 87.75 91 VAL A O 1
ATOM 757 N N . LEU A 1 92 ? -7.789 -10.369 -3.272 1.00 89.56 92 LEU A N 1
ATOM 758 C CA . LEU A 1 92 ? -8.033 -11.276 -2.150 1.00 89.56 92 LEU A CA 1
ATOM 759 C C . LEU A 1 92 ? -8.366 -10.484 -0.890 1.00 89.56 92 LEU A C 1
ATOM 761 O O . LEU A 1 92 ? -9.366 -10.758 -0.234 1.00 89.56 92 LEU A O 1
ATOM 765 N N . GLY A 1 93 ? -7.564 -9.460 -0.596 1.00 88.31 93 GLY A N 1
ATOM 766 C CA . GLY A 1 93 ? -7.729 -8.618 0.576 1.00 88.31 93 GLY A CA 1
ATOM 767 C C . GLY A 1 93 ? -9.103 -7.958 0.629 1.00 88.31 93 GLY A C 1
ATOM 768 O O . GLY A 1 93 ? -9.754 -8.040 1.669 1.00 88.31 93 GLY A O 1
ATOM 769 N N . SER A 1 94 ? -9.573 -7.398 -0.497 1.00 88.38 94 SER A N 1
ATOM 770 C CA . SER A 1 94 ? -10.919 -6.819 -0.606 1.00 88.38 94 SER A CA 1
ATOM 771 C C . SER A 1 94 ? -11.997 -7.874 -0.395 1.00 88.38 94 SER A C 1
ATOM 773 O O . SER A 1 94 ? -12.885 -7.684 0.431 1.00 88.38 94 SER A O 1
ATOM 775 N N . PHE A 1 95 ? -11.907 -9.004 -1.100 1.00 90.25 95 PHE A N 1
ATOM 776 C CA . PHE A 1 95 ? -12.913 -10.063 -1.046 1.00 90.25 95 PHE A CA 1
ATOM 777 C C . PHE A 1 95 ? -13.100 -10.613 0.375 1.00 90.25 95 PHE A C 1
ATOM 779 O O . PHE A 1 95 ? -14.214 -10.647 0.900 1.00 90.25 95 PHE A O 1
ATOM 786 N N . PHE A 1 96 ? -11.999 -10.957 1.042 1.00 88.31 96 PHE A N 1
ATOM 787 C CA . PHE A 1 96 ? -12.018 -11.454 2.415 1.00 88.31 96 PHE A CA 1
ATOM 788 C C . PHE A 1 96 ? -12.501 -10.400 3.419 1.00 88.31 96 PHE A C 1
ATOM 790 O O . PHE A 1 96 ? -13.223 -10.747 4.348 1.00 88.31 96 PHE A O 1
ATOM 797 N N . VAL A 1 97 ? -12.192 -9.114 3.220 1.00 89.56 97 VAL A N 1
ATOM 798 C CA . VAL A 1 97 ? -12.703 -8.021 4.067 1.00 89.56 97 VAL A CA 1
ATOM 799 C C . VAL A 1 97 ? -14.226 -7.889 4.002 1.00 89.56 97 VAL A C 1
ATOM 801 O O . VAL A 1 97 ? -14.859 -7.591 5.019 1.00 89.56 97 VAL A O 1
ATOM 804 N N . PHE A 1 98 ? -14.839 -8.134 2.841 1.00 85.50 98 PHE A N 1
ATOM 805 C CA . PHE A 1 98 ? -16.298 -8.152 2.724 1.00 85.50 98 PHE A CA 1
ATOM 806 C C . PHE A 1 98 ? -16.910 -9.387 3.399 1.00 85.50 98 PHE A C 1
ATOM 808 O O . PHE A 1 98 ? -17.884 -9.238 4.138 1.00 85.50 98 PHE A O 1
ATOM 815 N N . ILE A 1 99 ? -16.311 -10.570 3.220 1.00 88.38 99 ILE A N 1
ATOM 816 C CA . ILE A 1 99 ? -16.791 -11.832 3.815 1.00 88.38 99 ILE A CA 1
ATOM 817 C C . ILE A 1 99 ? -16.692 -11.818 5.340 1.00 88.38 99 ILE A C 1
ATOM 819 O O . ILE A 1 99 ? -17.660 -12.117 6.034 1.00 88.38 99 ILE A O 1
ATOM 823 N N . LEU A 1 100 ? -15.537 -11.426 5.873 1.00 86.56 100 LEU A N 1
ATOM 824 C CA . LEU A 1 100 ? -15.252 -11.404 7.309 1.00 86.56 100 LEU A CA 1
ATOM 825 C C . LEU A 1 100 ? -15.900 -10.206 8.028 1.00 86.56 100 LEU A C 1
ATOM 827 O O . LEU A 1 100 ? -15.581 -9.933 9.181 1.00 86.56 100 LEU A O 1
ATOM 831 N N . LYS A 1 101 ? -16.799 -9.477 7.347 1.00 84.81 101 LYS A N 1
ATOM 832 C CA . LYS A 1 101 ? -17.486 -8.280 7.850 1.00 84.81 101 LYS A CA 1
ATOM 833 C C . LYS A 1 101 ? -16.519 -7.270 8.479 1.00 84.81 101 LYS A C 1
ATOM 835 O O . LYS A 1 101 ? -16.797 -6.723 9.540 1.00 84.81 101 LYS A O 1
ATOM 840 N N . GLY A 1 102 ? -15.419 -6.979 7.785 1.00 81.25 102 GLY A N 1
ATOM 841 C CA . GLY A 1 102 ? -14.424 -6.020 8.254 1.00 81.25 102 GLY A CA 1
ATOM 842 C C . GLY A 1 102 ? -14.976 -4.620 8.477 1.00 81.25 102 GLY A C 1
ATOM 843 O O . GLY A 1 102 ? -16.043 -4.255 7.961 1.00 81.25 102 GLY A O 1
ATOM 844 N N . SER A 1 103 ? -14.234 -3.838 9.256 1.00 87.56 103 SER A N 1
ATOM 845 C CA . SER A 1 103 ? -14.628 -2.479 9.599 1.00 87.56 103 SER A CA 1
ATOM 846 C C . SER A 1 103 ? -14.749 -1.593 8.358 1.00 87.56 103 SER A C 1
ATOM 848 O O . SER A 1 103 ? -14.150 -1.842 7.303 1.00 87.56 103 SER A O 1
ATOM 850 N N . LEU A 1 104 ? -15.570 -0.547 8.463 1.00 86.62 104 LEU A N 1
ATOM 851 C CA . LEU A 1 104 ? -15.884 0.314 7.324 1.00 86.62 104 LEU A CA 1
ATOM 852 C C . LEU A 1 104 ? -14.631 1.010 6.771 1.00 86.62 104 LEU A C 1
ATOM 854 O O . LEU A 1 104 ? -14.482 1.131 5.554 1.00 86.62 104 LEU A O 1
ATOM 858 N N . ILE A 1 105 ? -13.709 1.419 7.648 1.00 86.88 105 ILE A N 1
ATOM 859 C CA . ILE A 1 105 ? -12.453 2.065 7.252 1.00 86.88 105 ILE A CA 1
ATOM 860 C C . ILE A 1 105 ? -11.562 1.115 6.444 1.00 86.88 105 ILE A C 1
ATOM 862 O O . ILE A 1 105 ? -11.037 1.496 5.400 1.00 86.88 105 ILE A O 1
ATOM 866 N N . VAL A 1 106 ? -11.483 -0.155 6.844 1.00 87.12 106 VAL A N 1
ATOM 867 C CA . VAL A 1 106 ? -10.689 -1.179 6.152 1.00 87.12 106 VAL A CA 1
ATOM 868 C C . VAL A 1 106 ? -11.312 -1.522 4.803 1.00 87.12 106 VAL A C 1
ATOM 870 O O . VAL A 1 106 ? -10.606 -1.583 3.797 1.00 87.12 106 VAL A O 1
ATOM 873 N N . LYS A 1 107 ? -12.643 -1.650 4.737 1.00 89.31 107 LYS A N 1
ATOM 874 C CA . LYS A 1 107 ? -13.375 -1.800 3.467 1.00 89.31 107 LYS A CA 1
ATOM 875 C C . LYS A 1 107 ? -13.074 -0.659 2.501 1.00 89.31 107 LYS A C 1
ATOM 877 O O . LYS A 1 107 ? -12.803 -0.919 1.329 1.00 89.31 107 LYS A O 1
ATOM 882 N N . LYS A 1 108 ? -13.080 0.588 2.983 1.00 88.25 108 LYS A N 1
ATOM 883 C CA . LYS A 1 108 ? -12.734 1.770 2.178 1.00 88.25 108 LYS A CA 1
ATOM 884 C C . LYS A 1 108 ? -11.285 1.723 1.687 1.00 88.25 108 LYS A C 1
ATOM 886 O O . LYS A 1 108 ? -11.067 1.916 0.494 1.00 88.25 108 LYS A O 1
ATOM 891 N N . ILE A 1 109 ? -10.321 1.404 2.559 1.00 89.88 109 ILE A N 1
ATOM 892 C CA . ILE A 1 109 ? -8.904 1.238 2.188 1.00 89.88 109 ILE A CA 1
ATOM 893 C C . ILE A 1 109 ? -8.779 0.246 1.026 1.00 89.88 109 ILE A C 1
ATOM 895 O O . ILE A 1 109 ? -8.285 0.601 -0.044 1.00 89.88 109 ILE A O 1
ATOM 899 N N . PHE A 1 110 ? -9.273 -0.980 1.206 1.00 88.94 110 PHE A N 1
ATOM 900 C CA . PHE A 1 110 ? -9.156 -2.032 0.197 1.00 88.94 110 PHE A CA 1
ATOM 901 C C . PHE A 1 110 ? -9.889 -1.691 -1.103 1.00 88.94 110 PHE A C 1
ATOM 903 O O . PHE A 1 110 ? -9.341 -1.912 -2.180 1.00 88.94 110 PHE A O 1
ATOM 910 N N . SER A 1 111 ? -11.064 -1.062 -1.019 1.00 86.75 111 SER A N 1
ATOM 911 C CA . SER A 1 111 ? -11.831 -0.641 -2.199 1.00 86.75 111 SER A CA 1
ATOM 912 C C . SER A 1 111 ? -11.083 0.393 -3.042 1.00 86.75 111 SER A C 1
ATOM 914 O O . SER A 1 111 ? -11.100 0.309 -4.270 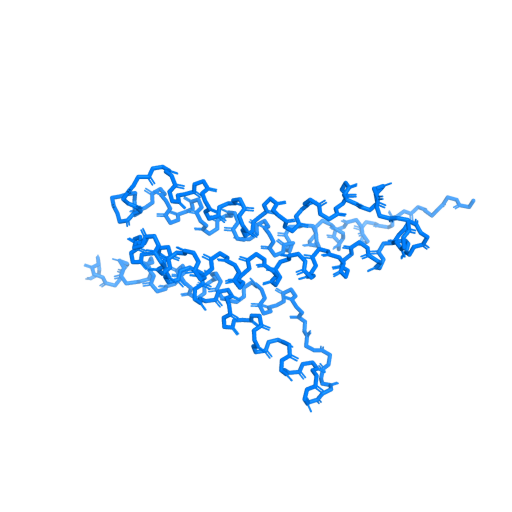1.00 86.75 111 SER A O 1
ATOM 916 N N . VAL A 1 112 ? -10.386 1.342 -2.406 1.00 88.62 112 VAL A N 1
ATOM 917 C CA . VAL A 1 112 ? -9.562 2.337 -3.109 1.00 88.62 112 VAL A CA 1
ATOM 918 C C . VAL A 1 112 ? -8.388 1.664 -3.820 1.00 88.62 112 VAL A C 1
ATOM 920 O O . VAL A 1 112 ? -8.201 1.887 -5.014 1.00 88.62 112 VAL A O 1
ATOM 923 N N . TYR A 1 113 ? -7.641 0.787 -3.141 1.00 86.50 113 TYR A N 1
ATOM 924 C CA . TYR A 1 113 ? -6.526 0.064 -3.772 1.00 86.50 113 TYR A CA 1
ATOM 925 C C . TYR A 1 113 ? -6.981 -0.867 -4.899 1.00 86.50 113 TYR A C 1
ATOM 927 O O . TYR A 1 113 ? -6.342 -0.924 -5.951 1.00 86.50 113 TYR A O 1
ATOM 935 N N . PHE A 1 114 ? -8.104 -1.558 -4.714 1.00 87.50 114 PHE A N 1
ATOM 936 C CA . PHE A 1 114 ? -8.704 -2.414 -5.730 1.00 87.50 114 PHE A CA 1
ATOM 937 C C . PHE A 1 114 ? -9.121 -1.615 -6.967 1.00 87.50 114 PHE A C 1
ATOM 939 O O . PHE A 1 114 ? -8.753 -1.970 -8.087 1.00 87.50 114 PHE A O 1
ATOM 946 N N . THR A 1 115 ? -9.806 -0.487 -6.766 1.00 85.94 115 THR A N 1
ATOM 947 C CA . THR A 1 115 ? -10.237 0.392 -7.859 1.00 85.94 115 THR A CA 1
ATOM 948 C C . THR A 1 115 ? -9.035 0.998 -8.587 1.00 85.94 115 THR A C 1
ATOM 950 O O . THR A 1 115 ? -8.996 0.962 -9.816 1.00 85.94 115 THR A O 1
ATOM 953 N N . SER A 1 116 ? -8.004 1.459 -7.868 1.00 85.44 116 SER A N 1
ATOM 954 C CA . SER A 1 116 ? -6.739 1.903 -8.474 1.00 85.44 116 SER A CA 1
ATOM 955 C C . SER A 1 116 ? -6.091 0.800 -9.316 1.00 85.44 116 SER A C 1
ATOM 957 O O . SER A 1 116 ? -5.646 1.053 -10.435 1.00 85.44 116 SER A O 1
ATOM 959 N N . GLY A 1 117 ? -6.081 -0.443 -8.823 1.00 82.81 117 GLY A N 1
ATOM 960 C CA . GLY A 1 117 ? -5.573 -1.601 -9.560 1.00 82.81 117 GLY A CA 1
ATOM 961 C C . GLY A 1 117 ? -6.344 -1.876 -10.855 1.00 82.81 117 GLY A C 1
ATOM 962 O O . GLY A 1 117 ? -5.725 -2.113 -11.897 1.00 82.81 117 GLY A O 1
ATOM 963 N N . ILE A 1 118 ? -7.679 -1.795 -10.818 1.00 85.06 118 ILE A N 1
ATOM 964 C CA . ILE A 1 118 ? -8.540 -1.950 -12.000 1.00 85.06 118 ILE A CA 1
ATOM 965 C C . ILE A 1 118 ? -8.276 -0.836 -13.007 1.00 85.06 118 ILE A C 1
ATOM 967 O O . ILE A 1 118 ? -8.001 -1.136 -14.167 1.00 85.06 118 ILE A O 1
ATOM 971 N N . ILE A 1 119 ? -8.313 0.428 -12.575 1.00 83.81 119 ILE A N 1
ATOM 972 C CA . ILE A 1 119 ? -8.105 1.588 -13.451 1.00 83.81 119 ILE A CA 1
ATOM 973 C C . ILE A 1 119 ? -6.736 1.498 -14.117 1.00 83.81 119 ILE A C 1
ATOM 975 O O . ILE A 1 119 ? -6.626 1.671 -15.327 1.00 83.81 119 ILE A O 1
ATOM 979 N N . LEU A 1 120 ? -5.692 1.171 -13.356 1.00 82.00 120 LEU A N 1
ATOM 980 C CA . LEU A 1 120 ? -4.340 1.046 -13.884 1.00 82.00 120 LEU A CA 1
ATOM 981 C C . LEU A 1 120 ? -4.212 -0.114 -14.878 1.00 82.00 120 LEU A C 1
ATOM 983 O O . LEU A 1 120 ? -3.564 0.030 -15.916 1.00 82.00 120 LEU A O 1
ATOM 987 N N . THR A 1 121 ? -4.816 -1.264 -14.578 1.00 79.56 121 THR A N 1
ATOM 988 C CA . THR A 1 121 ? -4.796 -2.428 -15.474 1.00 79.56 121 THR A CA 1
ATOM 989 C C . THR A 1 121 ? -5.572 -2.134 -16.753 1.00 79.56 121 THR A C 1
ATOM 991 O O . THR A 1 121 ? -5.092 -2.432 -17.845 1.00 79.56 121 THR A O 1
ATOM 994 N N . PHE A 1 122 ? -6.734 -1.493 -16.635 1.00 81.62 122 PHE A N 1
ATOM 995 C CA . PHE A 1 122 ? -7.565 -1.084 -17.759 1.00 81.62 122 PHE A CA 1
ATOM 996 C C . PHE A 1 122 ? -6.877 -0.013 -18.614 1.00 81.62 122 PHE A C 1
ATOM 998 O O . PHE A 1 122 ? -6.799 -0.167 -19.827 1.00 81.62 122 PHE A O 1
ATOM 1005 N N . ALA A 1 123 ? -6.294 1.026 -18.015 1.00 79.56 123 ALA A N 1
ATOM 1006 C CA . ALA A 1 123 ? -5.575 2.071 -18.741 1.00 79.56 123 ALA A CA 1
ATOM 1007 C C . ALA A 1 123 ? -4.367 1.510 -19.508 1.00 79.56 123 ALA A C 1
ATOM 1009 O O . ALA A 1 123 ? -4.184 1.813 -20.688 1.00 79.56 123 ALA A O 1
ATOM 1010 N N . ASN A 1 124 ? -3.580 0.636 -18.872 1.00 78.00 124 ASN A N 1
ATOM 1011 C CA . ASN A 1 124 ? -2.423 0.018 -19.520 1.00 78.00 124 ASN A CA 1
ATOM 1012 C C . ASN A 1 124 ? -2.822 -1.000 -20.604 1.00 78.00 124 ASN A C 1
ATOM 1014 O O . ASN A 1 124 ? -2.149 -1.082 -21.631 1.00 78.00 124 ASN A O 1
ATOM 1018 N N . LYS A 1 125 ? -3.894 -1.784 -20.400 1.00 76.06 125 LYS A N 1
ATOM 1019 C CA . LYS A 1 125 ? -4.305 -2.857 -21.325 1.00 76.06 125 LYS A CA 1
ATOM 1020 C C . LYS A 1 125 ? -5.215 -2.365 -22.455 1.00 76.06 125 LYS A C 1
ATOM 1022 O O . LYS A 1 125 ? -4.978 -2.723 -23.604 1.00 76.06 125 LYS A O 1
ATOM 1027 N N . SER A 1 126 ? -6.231 -1.565 -22.140 1.00 69.50 126 SER A N 1
ATOM 1028 C CA . SER A 1 126 ? -7.257 -1.110 -23.090 1.00 69.50 126 SER A CA 1
ATOM 1029 C C . SER A 1 126 ? -6.807 0.107 -23.890 1.00 69.50 126 SER A C 1
ATOM 1031 O O . SER A 1 126 ? -7.033 0.161 -25.094 1.00 69.50 126 SER A O 1
ATOM 1033 N N . LEU A 1 127 ? -6.140 1.071 -23.247 1.00 67.38 127 LEU A N 1
ATOM 1034 C CA . LEU A 1 127 ? -5.746 2.322 -23.905 1.00 67.38 127 LEU A CA 1
ATOM 1035 C C . LEU A 1 127 ? -4.282 2.326 -24.373 1.00 67.38 127 LEU A C 1
ATOM 1037 O O . LEU A 1 127 ? -3.847 3.289 -24.997 1.00 67.38 127 LEU A O 1
ATOM 1041 N N . LYS A 1 128 ? -3.504 1.277 -24.057 1.00 69.12 128 LYS A N 1
ATOM 1042 C CA . LYS A 1 128 ? -2.050 1.172 -24.314 1.00 69.12 128 LYS A CA 1
ATOM 1043 C C . LYS A 1 128 ? -1.231 2.374 -23.806 1.00 69.12 128 LYS A C 1
ATOM 1045 O O . LYS A 1 128 ? -0.060 2.518 -24.165 1.00 69.12 128 LYS A O 1
ATOM 1050 N N . PHE A 1 129 ? -1.803 3.220 -22.947 1.00 68.00 129 PHE A N 1
ATOM 1051 C CA . PHE A 1 129 ? -1.073 4.289 -22.277 1.00 68.00 129 PHE A CA 1
ATOM 1052 C C . PHE A 1 129 ? -0.123 3.662 -21.264 1.00 68.00 129 PHE A C 1
ATOM 1054 O O . PHE A 1 129 ? -0.542 2.837 -20.459 1.00 68.00 129 PHE A O 1
ATOM 1061 N N . LYS A 1 130 ? 1.148 4.080 -21.263 1.00 66.12 130 LYS A N 1
ATOM 1062 C CA . LYS A 1 130 ? 2.119 3.714 -20.218 1.00 66.12 130 LYS A CA 1
ATOM 1063 C C . LYS A 1 130 ? 1.817 4.495 -18.935 1.00 66.12 130 LYS A C 1
ATOM 1065 O O . LYS A 1 130 ? 2.565 5.394 -18.555 1.00 66.12 130 LYS A O 1
ATOM 1070 N N . ALA A 1 131 ? 0.694 4.187 -18.293 1.00 67.75 131 ALA A N 1
ATOM 1071 C CA . ALA A 1 131 ? 0.282 4.829 -17.056 1.00 67.75 131 ALA A CA 1
ATOM 1072 C C . ALA A 1 131 ? 1.215 4.409 -15.907 1.00 67.75 131 ALA A C 1
ATOM 1074 O O . ALA A 1 131 ? 1.517 3.227 -15.721 1.00 67.75 131 ALA A O 1
ATOM 1075 N N . SER A 1 132 ? 1.684 5.384 -15.123 1.00 74.25 132 SER A N 1
ATOM 1076 C CA . SER A 1 132 ? 2.594 5.127 -14.004 1.00 74.25 132 SER A CA 1
ATOM 1077 C C . SER A 1 132 ? 1.865 4.409 -12.871 1.00 74.25 132 SER A C 1
ATOM 1079 O O . SER A 1 132 ? 1.038 4.998 -12.171 1.00 74.25 132 SER A O 1
ATOM 1081 N N . GLY A 1 133 ? 2.218 3.142 -1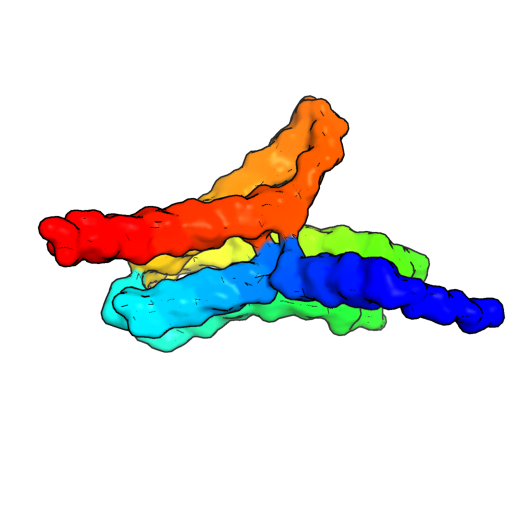2.645 1.00 70.38 133 GLY A N 1
ATOM 1082 C CA . GLY A 1 133 ? 1.671 2.371 -11.529 1.00 70.38 133 GLY A CA 1
ATOM 1083 C C . GLY A 1 133 ? 2.019 2.950 -10.158 1.00 70.38 133 GLY A C 1
ATOM 1084 O O . GLY A 1 133 ? 1.226 2.834 -9.230 1.00 70.38 133 GLY A O 1
ATOM 1085 N N . HIS A 1 134 ? 3.150 3.653 -10.048 1.00 71.69 134 HIS A N 1
ATOM 1086 C CA . HIS A 1 134 ? 3.513 4.372 -8.829 1.00 71.69 134 HIS A CA 1
ATOM 1087 C C . HIS A 1 134 ? 2.589 5.566 -8.577 1.00 71.69 134 HIS A C 1
ATOM 1089 O O . HIS A 1 134 ? 2.121 5.732 -7.460 1.00 71.69 134 HIS A O 1
ATOM 1095 N N . ALA A 1 135 ? 2.266 6.362 -9.601 1.00 76.38 135 ALA A N 1
ATOM 1096 C CA . ALA A 1 135 ? 1.380 7.514 -9.428 1.00 76.38 135 ALA A CA 1
ATOM 1097 C C . ALA A 1 135 ? -0.039 7.081 -9.021 1.00 76.38 135 ALA A C 1
ATOM 1099 O O . ALA A 1 135 ? -0.592 7.609 -8.061 1.00 76.38 135 ALA A O 1
ATOM 1100 N N . CYS A 1 136 ? -0.591 6.067 -9.695 1.00 78.62 136 CYS A N 1
ATOM 1101 C CA . CYS A 1 136 ? -1.922 5.538 -9.384 1.00 78.62 136 CYS A CA 1
ATOM 1102 C C . CYS A 1 136 ? -1.977 4.824 -8.018 1.00 78.62 136 CYS A C 1
ATOM 1104 O O . CYS A 1 136 ? -2.967 4.926 -7.292 1.00 78.62 136 CYS A O 1
ATOM 1106 N N . GLY A 1 137 ? -0.896 4.134 -7.637 1.00 74.69 137 GLY A N 1
ATOM 1107 C CA . GLY A 1 137 ? -0.775 3.498 -6.324 1.00 74.69 137 GLY A CA 1
ATOM 1108 C C . GLY A 1 137 ? -0.620 4.488 -5.165 1.00 74.69 137 GLY A C 1
ATOM 1109 O O . GLY A 1 137 ? -0.915 4.131 -4.031 1.00 74.69 137 GLY A O 1
ATOM 1110 N N . VAL A 1 138 ? -0.183 5.721 -5.439 1.00 79.62 138 VAL A N 1
ATOM 1111 C CA . VAL A 1 138 ? -0.010 6.792 -4.444 1.00 79.62 138 VAL A CA 1
ATOM 1112 C C . VAL A 1 138 ? -1.241 7.698 -4.354 1.00 79.62 138 VAL A C 1
ATOM 1114 O O . VAL A 1 138 ? -1.605 8.125 -3.262 1.00 79.62 138 VAL A O 1
ATOM 1117 N N . SER A 1 139 ? -1.919 7.974 -5.471 1.00 81.94 139 SER A N 1
ATOM 1118 C CA . SER A 1 139 ? -3.081 8.871 -5.480 1.00 81.94 139 SER A CA 1
ATOM 1119 C C . SER A 1 139 ? -4.231 8.351 -4.615 1.00 81.94 139 SER A C 1
ATOM 1121 O O . SER A 1 139 ? -4.800 9.118 -3.848 1.00 81.94 139 SER A O 1
ATOM 1123 N N . GLY A 1 140 ? -4.520 7.047 -4.667 1.00 81.00 140 GLY A N 1
ATOM 1124 C CA . GLY A 1 140 ? -5.556 6.408 -3.847 1.00 81.00 140 GLY A CA 1
ATOM 1125 C C . GLY A 1 140 ? -5.394 6.660 -2.338 1.00 81.00 140 GLY A C 1
ATOM 1126 O O . GLY A 1 140 ? -6.283 7.263 -1.731 1.00 81.00 140 GLY A O 1
ATOM 1127 N N . PRO A 1 141 ? -4.274 6.248 -1.712 1.00 82.44 141 PRO A N 1
ATOM 1128 C CA . PRO A 1 141 ? -4.017 6.520 -0.297 1.00 82.44 141 PRO A CA 1
ATOM 1129 C C . PRO A 1 141 ? -4.045 8.008 0.072 1.00 82.44 141 PRO A C 1
ATOM 1131 O O . PRO A 1 141 ? -4.542 8.348 1.144 1.00 82.44 141 PRO A O 1
ATOM 1134 N N . ILE A 1 142 ? -3.561 8.901 -0.798 1.00 81.75 142 ILE A N 1
ATOM 1135 C CA . ILE A 1 142 ? -3.617 10.350 -0.549 1.00 81.75 142 ILE A CA 1
ATOM 1136 C C . ILE A 1 142 ? -5.067 10.847 -0.534 1.00 81.75 142 ILE A C 1
ATOM 1138 O O . ILE A 1 142 ? -5.453 11.566 0.385 1.00 81.75 142 ILE A O 1
ATOM 1142 N N . THR A 1 143 ? -5.893 10.438 -1.502 1.00 83.19 143 THR A N 1
ATOM 1143 C CA . THR A 1 143 ? -7.324 10.781 -1.530 1.00 83.19 143 THR A CA 1
ATOM 1144 C C . THR A 1 143 ? -8.043 10.263 -0.287 1.00 83.19 143 THR A C 1
ATOM 1146 O O . THR A 1 143 ? -8.881 10.964 0.278 1.00 83.19 143 THR A O 1
ATOM 1149 N N . LEU A 1 144 ? -7.692 9.063 0.178 1.00 84.19 144 LEU A N 1
ATOM 1150 C CA . LEU A 1 144 ? -8.250 8.495 1.399 1.00 84.19 144 LEU A CA 1
ATOM 1151 C C . LEU A 1 144 ? -7.871 9.321 2.638 1.00 84.19 144 LEU A C 1
ATOM 1153 O O . LEU A 1 144 ? -8.743 9.641 3.442 1.00 84.19 144 LEU A O 1
ATOM 1157 N N . LEU A 1 145 ? -6.596 9.704 2.773 1.00 83.81 145 LEU A N 1
ATOM 1158 C CA . LEU A 1 145 ? -6.139 10.570 3.864 1.00 83.81 145 LEU A CA 1
ATOM 1159 C C . LEU A 1 145 ? -6.845 11.926 3.834 1.00 83.81 145 LEU A C 1
ATOM 1161 O O . LEU A 1 145 ? -7.308 12.378 4.875 1.00 83.81 145 LEU A O 1
ATOM 1165 N N . TYR A 1 146 ? -6.987 12.543 2.659 1.00 81.94 146 TYR A N 1
ATOM 1166 C CA . TYR A 1 146 ? -7.723 13.799 2.515 1.00 81.94 146 TYR A CA 1
ATOM 1167 C C . TYR A 1 146 ? -9.194 13.654 2.920 1.00 81.94 146 TYR A C 1
ATOM 1169 O O . TYR A 1 146 ? -9.718 14.507 3.624 1.00 81.94 146 TYR A O 1
ATOM 1177 N N . HIS A 1 147 ? -9.857 12.560 2.539 1.00 79.88 147 HIS A N 1
ATOM 1178 C CA . HIS A 1 147 ? -11.252 12.334 2.914 1.00 79.88 147 HIS A CA 1
ATOM 1179 C C . HIS A 1 147 ? -11.429 12.193 4.432 1.00 79.88 147 HIS A C 1
ATOM 1181 O O . HIS A 1 147 ? -12.329 12.801 4.994 1.00 79.88 147 HIS A O 1
ATOM 1187 N N . PHE A 1 148 ? -10.574 11.425 5.109 1.00 78.31 148 PHE A N 1
ATOM 1188 C CA . PHE A 1 148 ? -10.711 11.197 6.550 1.00 78.31 148 PHE A CA 1
ATOM 1189 C C . PHE A 1 148 ? -10.186 12.361 7.403 1.00 78.31 148 PHE A C 1
ATOM 1191 O O . PHE A 1 148 ? -10.869 12.801 8.322 1.00 78.31 148 PHE A O 1
ATOM 1198 N N . LEU A 1 149 ? -8.998 12.885 7.094 1.00 75.19 149 LEU A N 1
ATOM 1199 C CA . LEU A 1 149 ? -8.372 13.962 7.870 1.00 75.19 149 LEU A CA 1
ATOM 1200 C C . LEU A 1 149 ? -8.887 15.345 7.459 1.00 75.19 149 LEU A C 1
ATOM 1202 O O . LEU A 1 149 ? -9.073 16.208 8.309 1.00 75.19 149 LEU A O 1
ATOM 1206 N N . GLY A 1 150 ? -9.150 15.572 6.170 1.00 66.12 150 GLY A N 1
ATOM 1207 C CA . GLY A 1 150 ? -9.644 16.861 5.675 1.00 66.12 150 GLY A CA 1
ATOM 1208 C C . GLY A 1 150 ? -11.043 17.197 6.190 1.00 66.12 150 GLY A C 1
ATOM 1209 O O . GLY A 1 150 ? -11.300 18.347 6.534 1.00 66.12 150 GLY A O 1
ATOM 1210 N N . ILE A 1 151 ?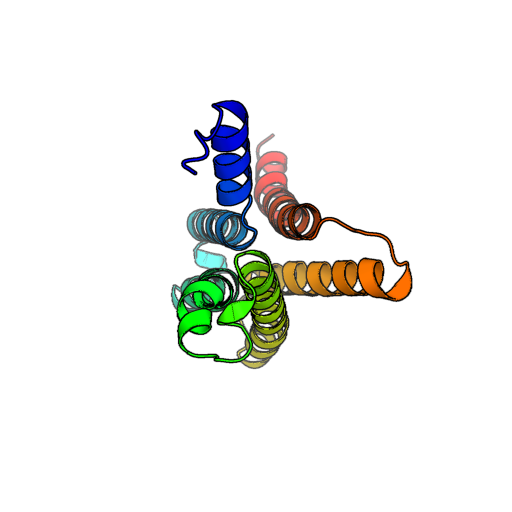 -11.918 16.194 6.331 1.00 58.94 151 ILE A N 1
ATOM 1211 C CA . ILE A 1 151 ? -13.224 16.377 6.981 1.00 58.94 151 ILE A CA 1
ATOM 1212 C C . ILE A 1 151 ? -13.055 16.791 8.449 1.00 58.94 151 ILE A C 1
ATOM 1214 O O . ILE A 1 151 ? -13.761 17.690 8.892 1.00 58.94 151 ILE A O 1
ATOM 1218 N N . GLN A 1 152 ? -12.097 16.219 9.189 1.00 56.53 152 GLN A N 1
ATOM 1219 C CA . GLN A 1 152 ? -11.850 16.630 10.578 1.00 56.53 152 GLN A CA 1
ATOM 1220 C C . GLN A 1 152 ? -11.370 18.083 10.693 1.00 56.53 152 GLN A C 1
ATOM 1222 O O . GLN A 1 152 ? -11.830 18.795 11.580 1.00 56.53 152 GLN A O 1
ATOM 1227 N N . PHE A 1 153 ? -10.503 18.550 9.787 1.00 58.59 153 PHE A N 1
ATOM 1228 C CA . PHE A 1 153 ? -10.051 19.947 9.790 1.00 58.59 153 PHE A CA 1
ATOM 1229 C C . PHE A 1 153 ? -11.170 20.944 9.461 1.00 58.59 153 PHE A C 1
ATOM 1231 O O . PHE A 1 153 ? -11.187 22.030 10.030 1.00 58.59 153 PHE A O 1
ATOM 1238 N N . TYR A 1 154 ? -12.112 20.585 8.581 1.00 55.12 154 TYR A N 1
ATOM 1239 C CA . TYR A 1 154 ? -13.241 21.458 8.241 1.00 55.12 154 TYR A CA 1
ATOM 1240 C C . TYR A 1 154 ? -14.213 21.664 9.413 1.00 55.12 154 TYR A C 1
ATOM 1242 O O . TYR A 1 154 ? -14.794 22.731 9.532 1.00 55.12 154 TYR A O 1
ATOM 1250 N N . PHE A 1 155 ? -14.367 20.674 10.297 1.00 56.00 155 PHE A N 1
ATOM 1251 C CA . PHE A 1 155 ? -15.217 20.793 11.491 1.00 56.00 155 PHE A CA 1
ATOM 1252 C C . PHE A 1 155 ? -14.569 21.569 12.650 1.00 56.00 155 PHE A C 1
ATOM 1254 O O . PHE A 1 155 ? -15.242 21.830 13.644 1.00 56.00 155 PHE A O 1
ATOM 1261 N N . TYR A 1 156 ? -13.278 21.906 12.552 1.00 53.72 156 TYR A N 1
ATOM 1262 C CA . TYR A 1 156 ? -12.526 22.604 13.604 1.00 53.72 156 TYR A CA 1
ATOM 1263 C C . TYR A 1 156 ? -12.286 24.099 13.299 1.00 53.72 156 TYR A C 1
ATOM 1265 O O . TYR A 1 156 ? -11.632 24.785 14.085 1.00 53.72 156 TYR A O 1
ATOM 1273 N N . ILE A 1 157 ? -12.793 24.593 12.162 1.00 50.47 157 ILE A N 1
ATOM 1274 C CA . ILE A 1 157 ? -12.843 26.012 11.757 1.00 50.47 157 ILE A CA 1
ATOM 1275 C C . ILE A 1 157 ? -14.275 26.511 11.924 1.00 50.47 157 ILE A C 1
ATOM 1277 O O . ILE A 1 157 ? -14.431 27.645 12.428 1.00 50.47 157 ILE A O 1
#

Radius of gyration: 17.33 Å; Cα contacts (8 Å, |Δi|>4): 134; chains: 1; bounding box: 50×46×42 Å

Sequence (157 aa):
MNYEITKKERIARIVSILTVVPLVALFTITLLYINFKEDFQGFFWYFYSILFLTILPISAYPLKYILPSYRNSGRGGERKLAFILAILGYVLGSFFVFILKGSLIVKKIFSVYFTSGIILTFANKSLKFKASGHACGVSGPITLLYHFLGIQFYFYI